Protein AF-A0A358JV56-F1 (afdb_monomer)

Nearest PDB structures (foldseek):
  3f51-assembly1_A  TM=9.151E-01  e=3.936E-04  Corynebacterium glutamicum
  3f52-assembly1_A  TM=8.872E-01  e=3.724E-04  Corynebacterium glutamicum
  2b5a-assembly1_A  TM=8.770E-01  e=6.843E-04  [Bacillus] caldolyticus
  3g5g-assembly5_J  TM=8.509E-01  e=2.068E-03  Enterobacter sp. RFL1396
  1y7y-assembly1_B  TM=9.212E-01  e=8.711E-03  Aeromonas hydrophila

pLDDT: mean 93.33, std 9.75, range [47.75, 98.75]

Solvent-accessible surface area (backbone atoms only — not comparable to full-atom values): 4665 Å² total; per-residue (Å²): 113,79,64,61,58,50,53,54,50,52,52,52,50,42,51,45,33,39,13,49,46,58,41,45,61,39,58,80,64,77,52,53,66,63,57,49,14,57,76,55,72,50,53,53,66,56,49,52,33,22,46,69,49,74,41,82,74,50,71,69,53,42,50,38,50,15,63,73,69,75,55,47,55,69,56,55,51,51,46,20,71,67,79,112

Sequence (84 aa):
MKVIILENFVESKLKKNLSIVLFKYRLENDISRKELASHLNISLNTLTSIENGLSTPSLNTLFKYANYFNTTISIILKRAESDE

Radius of gyration: 13.32 Å; Cα contacts (8 Å, |Δi|>4): 68; chains: 1; bounding box: 35×21×38 Å

Secondary structure (DSSP, 8-state):
-HHHHHHHHHHHHHHHHHHHHHHHHHHTTT--HHHHHHHTTS-HHHHHHHHTTSSPPPHHHHHHHHHHTT--HHHHHHHHHTT-

Structure (mmCIF, N/CA/C/O backbone):
data_AF-A0A358JV56-F1
#
_entry.id   AF-A0A358JV56-F1
#
loop_
_atom_site.group_PDB
_atom_site.id
_atom_site.type_symbol
_atom_site.label_atom_id
_atom_site.label_alt_id
_atom_site.label_comp_id
_atom_site.label_asym_id
_atom_site.label_entity_id
_atom_site.label_seq_id
_atom_site.pdbx_PDB_ins_code
_atom_site.Cartn_x
_atom_site.Cartn_y
_atom_site.Cartn_z
_atom_site.occupancy
_atom_site.B_iso_or_equiv
_atom_site.auth_seq_id
_atom_site.auth_comp_id
_atom_site.auth_asym_id
_atom_site.auth_atom_id
_atom_site.pdbx_PDB_model_num
ATOM 1 N N . MET A 1 1 ? 19.883 -4.451 -26.953 1.00 62.66 1 MET A N 1
ATOM 2 C CA . MET A 1 1 ? 20.198 -3.341 -26.020 1.00 62.66 1 MET A CA 1
ATOM 3 C C . MET A 1 1 ? 19.119 -2.250 -25.991 1.00 62.66 1 MET A C 1
ATOM 5 O O . MET A 1 1 ? 18.688 -1.907 -24.905 1.00 62.66 1 MET A O 1
ATOM 9 N N . LYS A 1 2 ? 18.613 -1.754 -27.138 1.00 65.88 2 LYS A N 1
ATOM 10 C CA . LYS A 1 2 ? 17.555 -0.714 -27.194 1.00 65.88 2 LYS A CA 1
ATOM 11 C C . LYS A 1 2 ? 16.187 -1.140 -26.612 1.00 65.88 2 LYS A C 1
ATOM 13 O O . LYS A 1 2 ? 15.508 -0.312 -26.026 1.00 65.88 2 LYS A O 1
ATOM 18 N N . VAL A 1 3 ? 15.815 -2.421 -26.735 1.00 71.00 3 VAL A N 1
ATOM 19 C CA . VAL A 1 3 ? 14.541 -2.975 -26.217 1.00 71.00 3 VAL A CA 1
ATOM 20 C C . VAL A 1 3 ? 14.538 -3.083 -24.684 1.00 71.00 3 VAL A C 1
ATOM 22 O O . VAL A 1 3 ? 13.631 -2.571 -24.045 1.00 71.00 3 VAL A O 1
ATOM 25 N N . ILE A 1 4 ? 15.614 -3.615 -24.094 1.00 76.62 4 ILE A N 1
ATOM 26 C CA . ILE A 1 4 ? 15.759 -3.802 -22.634 1.00 76.62 4 ILE A CA 1
ATOM 27 C C . ILE A 1 4 ? 15.651 -2.470 -21.867 1.00 76.62 4 ILE A C 1
ATOM 29 O O . ILE A 1 4 ? 15.065 -2.407 -20.793 1.00 76.62 4 ILE A O 1
ATOM 33 N N . ILE A 1 5 ? 16.198 -1.380 -22.421 1.00 81.69 5 ILE A N 1
ATOM 34 C CA . ILE A 1 5 ? 16.115 -0.048 -21.795 1.00 81.69 5 ILE A CA 1
ATOM 35 C C . ILE A 1 5 ? 14.660 0.436 -21.732 1.00 81.69 5 ILE A C 1
ATOM 37 O O . ILE A 1 5 ? 14.249 1.004 -20.723 1.00 81.69 5 ILE A O 1
ATOM 41 N N . LEU A 1 6 ? 13.883 0.200 -22.792 1.00 74.75 6 LEU A N 1
ATOM 42 C CA . LEU A 1 6 ? 12.471 0.577 -22.841 1.00 74.75 6 LEU A CA 1
ATOM 43 C C . LEU A 1 6 ? 11.630 -0.284 -21.893 1.00 74.75 6 LEU A C 1
ATOM 45 O O . LEU A 1 6 ? 10.797 0.265 -21.182 1.00 74.75 6 LEU A O 1
ATOM 49 N N . GLU A 1 7 ? 11.880 -1.592 -21.826 1.00 78.00 7 GLU A N 1
ATOM 50 C CA . GLU A 1 7 ? 11.196 -2.499 -20.891 1.00 78.00 7 GLU A CA 1
ATOM 51 C C . GLU A 1 7 ? 11.426 -2.082 -19.432 1.00 78.00 7 GLU A C 1
ATOM 53 O O . GLU A 1 7 ? 10.466 -1.889 -18.687 1.00 78.00 7 GLU A O 1
ATOM 58 N N . ASN A 1 8 ? 12.680 -1.816 -19.052 1.00 84.81 8 ASN A N 1
ATOM 59 C CA . ASN A 1 8 ? 13.019 -1.332 -17.712 1.00 84.81 8 ASN A CA 1
ATOM 60 C C . ASN A 1 8 ? 12.378 0.029 -17.406 1.00 84.81 8 ASN A C 1
ATOM 62 O O . ASN A 1 8 ? 11.928 0.277 -16.285 1.00 84.81 8 ASN A O 1
ATOM 66 N N . PHE A 1 9 ? 12.324 0.925 -18.397 1.00 85.44 9 PHE A N 1
ATOM 67 C CA . PHE A 1 9 ? 11.661 2.217 -18.249 1.00 85.44 9 PHE A CA 1
ATOM 68 C C . PHE A 1 9 ? 10.157 2.047 -18.002 1.00 85.44 9 PHE A C 1
ATOM 70 O O . PHE A 1 9 ? 9.634 2.619 -17.044 1.00 85.44 9 PHE A O 1
ATOM 77 N N . VAL A 1 10 ? 9.476 1.225 -18.806 1.00 83.88 10 VAL A N 1
ATOM 78 C CA . VAL A 1 10 ? 8.039 0.943 -18.659 1.00 83.88 10 VAL A CA 1
ATOM 79 C C . VAL A 1 10 ? 7.746 0.312 -17.299 1.00 83.88 10 VAL A C 1
ATOM 81 O O . VAL A 1 10 ? 6.851 0.775 -16.594 1.00 83.88 10 VAL A O 1
ATOM 84 N N . GLU A 1 11 ? 8.535 -0.676 -16.877 1.00 85.44 11 GLU A N 1
ATOM 85 C CA . GLU A 1 11 ? 8.368 -1.321 -15.573 1.00 85.44 11 GLU A CA 1
ATOM 86 C C . GLU A 1 11 ? 8.562 -0.328 -14.415 1.00 85.44 11 GLU A C 1
ATOM 88 O O . GLU A 1 11 ? 7.769 -0.297 -13.469 1.00 85.44 11 GLU A O 1
ATOM 93 N N . SER A 1 12 ? 9.585 0.532 -14.499 1.00 88.25 12 SER A N 1
ATOM 94 C CA . SER A 1 12 ? 9.842 1.563 -13.485 1.00 88.25 12 SER A CA 1
ATOM 95 C C . SER A 1 12 ? 8.691 2.570 -13.380 1.00 88.25 12 SER A C 1
ATOM 97 O O . SER A 1 12 ? 8.285 2.940 -12.274 1.00 88.25 12 SER A O 1
ATOM 99 N N . LYS A 1 13 ? 8.114 2.960 -14.525 1.00 90.81 13 LYS A N 1
ATOM 100 C CA . LYS A 1 13 ? 6.974 3.873 -14.600 1.00 90.81 13 LYS A CA 1
ATOM 101 C C . LYS A 1 13 ? 5.725 3.237 -13.991 1.00 90.81 13 LYS A C 1
ATOM 103 O O . LYS A 1 13 ? 5.093 3.853 -13.137 1.00 90.81 13 LYS A O 1
ATOM 108 N N . LEU A 1 14 ? 5.426 1.986 -14.345 1.00 90.81 14 LEU A N 1
ATOM 109 C CA . LEU A 1 14 ? 4.279 1.254 -13.807 1.00 90.81 14 LEU A CA 1
ATOM 110 C C . LEU A 1 14 ? 4.366 1.089 -12.283 1.00 90.81 14 LEU A C 1
ATOM 112 O O . LEU A 1 14 ? 3.391 1.350 -11.582 1.00 90.81 14 LEU A O 1
ATOM 116 N N . LYS A 1 15 ? 5.538 0.713 -11.749 1.00 91.81 15 LYS A N 1
ATOM 117 C CA . LYS A 1 15 ? 5.759 0.596 -10.294 1.00 91.81 15 LYS A CA 1
ATOM 118 C C . LYS A 1 15 ? 5.478 1.911 -9.569 1.00 91.81 15 LYS A C 1
ATOM 120 O O . LYS A 1 15 ? 4.799 1.915 -8.541 1.00 91.81 15 LYS A O 1
ATOM 125 N N . LYS A 1 16 ? 5.967 3.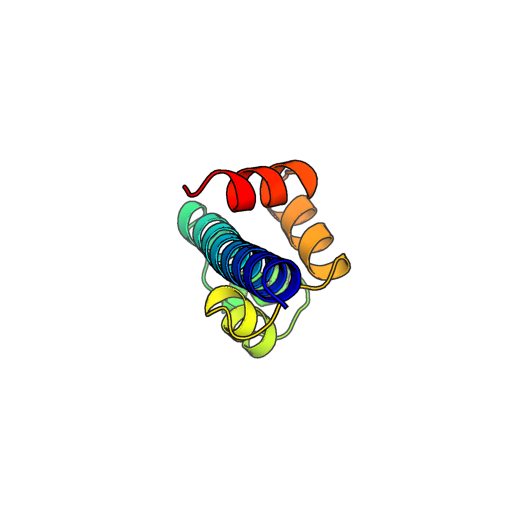025 -10.122 1.00 93.94 16 LYS A N 1
ATOM 126 C CA . LYS A 1 16 ? 5.723 4.364 -9.579 1.00 93.94 16 LYS A CA 1
ATOM 127 C C . 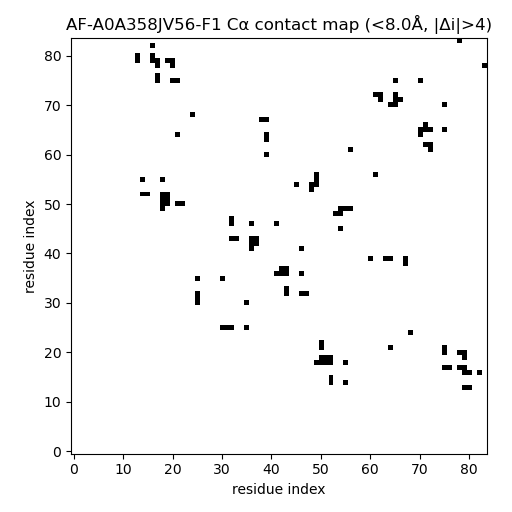LYS A 1 16 ? 4.235 4.715 -9.612 1.00 93.94 16 LYS A C 1
ATOM 129 O O . LYS A 1 16 ? 3.682 5.071 -8.573 1.00 93.94 16 LYS A O 1
ATOM 134 N N . ASN A 1 17 ? 3.570 4.565 -10.753 1.00 95.69 17 ASN A N 1
ATOM 135 C CA . ASN A 1 17 ? 2.145 4.878 -10.872 1.00 95.69 17 ASN A CA 1
ATOM 136 C C . ASN A 1 17 ? 1.294 4.018 -9.925 1.00 95.69 17 ASN A C 1
ATOM 138 O O . ASN A 1 17 ? 0.399 4.533 -9.260 1.00 95.69 17 ASN A O 1
ATOM 142 N N . LEU A 1 18 ? 1.625 2.732 -9.771 1.00 96.62 18 LEU A N 1
ATOM 143 C CA . LEU A 1 18 ? 0.938 1.846 -8.834 1.00 96.62 18 LEU A CA 1
ATOM 144 C C . LEU A 1 18 ? 1.053 2.337 -7.383 1.00 96.62 18 LEU A C 1
ATOM 146 O O . LEU A 1 18 ? 0.048 2.360 -6.676 1.00 96.62 18 LEU A O 1
ATOM 150 N N . SER A 1 19 ? 2.235 2.784 -6.938 1.00 97.31 19 SER A N 1
ATOM 151 C CA . SER A 1 19 ? 2.379 3.366 -5.591 1.00 97.31 19 SER A CA 1
ATOM 152 C C . SER A 1 19 ? 1.513 4.615 -5.382 1.00 97.31 19 SER A C 1
ATOM 154 O O . SER A 1 19 ? 0.887 4.749 -4.330 1.00 97.31 19 SER A O 1
ATOM 156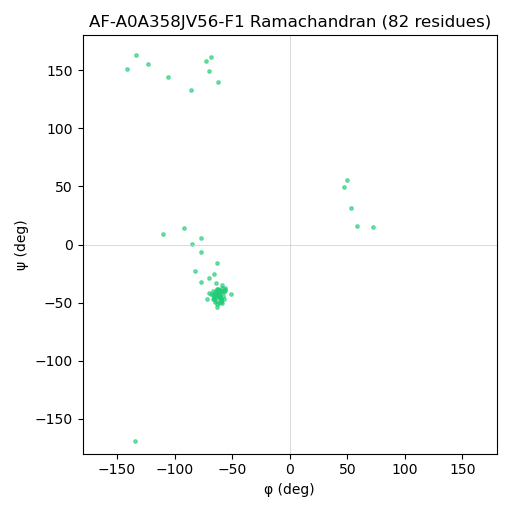 N N . ILE A 1 20 ? 1.407 5.477 -6.401 1.00 97.38 20 ILE A N 1
ATOM 157 C CA . ILE A 1 20 ? 0.577 6.691 -6.368 1.00 97.38 20 ILE A CA 1
ATOM 158 C C . ILE A 1 20 ? -0.907 6.330 -6.279 1.00 97.38 20 ILE A C 1
ATOM 160 O O . ILE A 1 20 ? -1.620 6.891 -5.452 1.00 97.38 20 ILE A O 1
ATOM 164 N N . VAL A 1 21 ? -1.374 5.372 -7.083 1.00 97.69 21 VAL A N 1
ATOM 165 C CA . VAL A 1 21 ? -2.772 4.917 -7.061 1.00 97.69 21 VAL A CA 1
ATOM 166 C C . VAL A 1 21 ? -3.150 4.364 -5.689 1.00 97.69 21 VAL A C 1
ATOM 168 O O . VAL A 1 21 ? -4.179 4.748 -5.139 1.00 97.69 21 VAL A O 1
ATOM 171 N N . LEU A 1 22 ? -2.318 3.499 -5.101 1.00 98.12 22 LEU A N 1
ATOM 172 C CA . LEU A 1 22 ? -2.584 2.936 -3.772 1.00 98.12 22 LEU A CA 1
ATOM 173 C C . LEU A 1 22 ? -2.604 4.015 -2.678 1.00 98.12 22 LEU A C 1
ATOM 175 O O . LEU A 1 22 ? -3.469 3.991 -1.803 1.00 98.12 22 LEU A O 1
ATOM 179 N N . PHE A 1 23 ? -1.704 4.997 -2.769 1.00 98.31 23 PHE A N 1
ATOM 180 C CA . PHE A 1 23 ? -1.703 6.169 -1.896 1.00 98.31 23 PHE A CA 1
ATOM 181 C C . PHE A 1 23 ? -2.983 7.008 -2.042 1.00 98.31 23 PHE A C 1
ATOM 183 O O . PHE A 1 23 ? -3.567 7.406 -1.032 1.00 98.31 23 PHE A O 1
ATOM 190 N N . LYS A 1 24 ? -3.451 7.244 -3.275 1.00 97.56 24 LYS A N 1
ATOM 191 C CA . LYS A 1 24 ? -4.693 7.981 -3.555 1.00 97.56 24 LYS A CA 1
ATOM 192 C C . LYS A 1 24 ? -5.917 7.276 -2.978 1.00 97.56 24 LYS A C 1
ATOM 194 O O . LYS A 1 24 ? -6.678 7.930 -2.281 1.00 97.56 24 LYS A O 1
ATOM 199 N N . TYR A 1 25 ? -6.050 5.956 -3.150 1.00 97.69 25 TYR A N 1
ATOM 200 C CA . TYR A 1 25 ? -7.136 5.184 -2.521 1.00 97.69 25 TYR A CA 1
ATOM 201 C C . TYR A 1 25 ? -7.226 5.448 -1.014 1.00 97.69 25 TYR A C 1
ATOM 203 O O . TYR A 1 25 ? -8.316 5.638 -0.479 1.00 97.69 25 TYR A O 1
ATOM 211 N N . ARG A 1 26 ? -6.078 5.497 -0.326 1.00 98.31 26 ARG A N 1
ATOM 212 C CA . ARG A 1 26 ? -6.038 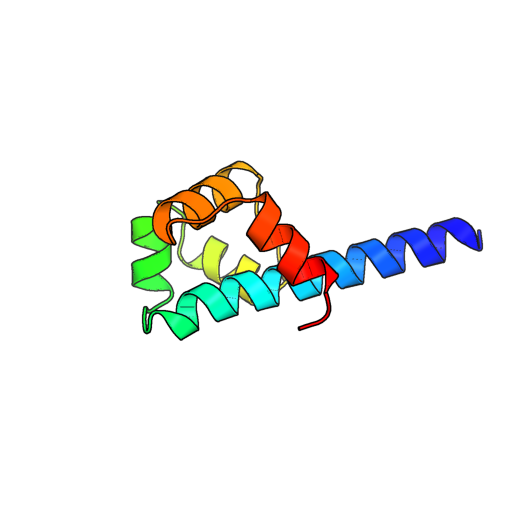5.804 1.104 1.00 98.31 26 ARG A CA 1
ATOM 213 C C . ARG A 1 26 ? -6.490 7.238 1.400 1.00 98.31 26 ARG A C 1
ATOM 215 O O . ARG A 1 26 ? -7.270 7.438 2.325 1.00 98.31 26 ARG A O 1
ATOM 222 N N . LEU A 1 27 ? -5.989 8.221 0.649 1.00 98.00 27 LEU A N 1
ATOM 223 C CA . LEU A 1 27 ? -6.339 9.630 0.859 1.00 98.00 27 LEU A CA 1
ATOM 224 C C . LEU A 1 27 ? -7.805 9.940 0.541 1.00 98.00 27 LEU A C 1
ATOM 226 O O . LEU A 1 27 ? -8.431 10.666 1.295 1.00 98.00 27 LEU A O 1
ATOM 230 N N . GLU A 1 28 ? -8.360 9.364 -0.525 1.00 97.19 28 GLU A N 1
ATOM 231 C CA . GLU A 1 28 ? -9.765 9.537 -0.932 1.00 97.19 28 GLU A CA 1
ATOM 232 C C . GLU A 1 28 ? -10.764 9.009 0.110 1.00 97.19 28 GLU A C 1
ATOM 234 O O . GLU A 1 28 ? -11.946 9.333 0.048 1.00 97.19 28 GLU A O 1
ATOM 239 N N . ASN A 1 29 ? -10.297 8.187 1.054 1.00 97.00 29 ASN A N 1
ATOM 240 C CA . ASN A 1 29 ? -11.097 7.622 2.138 1.00 97.00 29 ASN A CA 1
ATOM 241 C C . ASN A 1 29 ? -10.738 8.215 3.514 1.00 97.00 29 ASN A C 1
ATOM 243 O O . ASN A 1 29 ? -11.181 7.680 4.525 1.00 97.00 29 ASN A O 1
ATOM 247 N N . ASP A 1 30 ? -9.920 9.274 3.569 1.00 97.69 30 ASP A N 1
ATOM 248 C CA . ASP A 1 30 ? -9.556 10.003 4.797 1.00 97.69 30 ASP A CA 1
ATOM 249 C C . ASP A 1 30 ? -8.992 9.134 5.941 1.00 97.69 30 ASP A C 1
ATOM 251 O O . ASP A 1 30 ? -9.140 9.440 7.124 1.00 97.69 30 ASP A O 1
ATOM 255 N N . ILE A 1 31 ? -8.289 8.051 5.599 1.00 97.81 31 ILE A N 1
ATOM 256 C CA . ILE A 1 31 ? -7.708 7.114 6.571 1.00 97.81 31 ILE A CA 1
ATOM 257 C C . ILE A 1 31 ? -6.188 7.266 6.695 1.00 97.81 31 ILE A C 1
ATOM 259 O O . ILE A 1 31 ? -5.438 7.495 5.734 1.00 97.81 31 ILE A O 1
ATOM 263 N N . SER A 1 32 ? -5.683 7.085 7.912 1.00 98.56 32 SER A N 1
ATOM 264 C CA . SER A 1 32 ? -4.249 7.088 8.185 1.00 98.56 32 SER A CA 1
ATOM 265 C C . SER A 1 32 ? -3.574 5.811 7.671 1.00 98.56 32 SER A C 1
ATOM 267 O O . SER A 1 32 ? -4.183 4.749 7.532 1.00 98.56 32 SER A O 1
ATOM 269 N N . ARG A 1 33 ? -2.254 5.868 7.444 1.00 98.50 33 ARG A N 1
ATOM 270 C CA . ARG A 1 33 ? -1.470 4.661 7.118 1.00 98.50 33 ARG A CA 1
ATOM 271 C C . ARG A 1 33 ? -1.566 3.601 8.216 1.00 98.50 33 ARG A C 1
ATOM 273 O O . ARG A 1 33 ? -1.565 2.412 7.925 1.00 98.50 33 ARG A O 1
ATOM 280 N N . LYS A 1 34 ? -1.644 4.010 9.484 1.00 98.69 34 LYS A N 1
ATOM 281 C CA . LYS A 1 34 ? -1.737 3.071 10.609 1.00 98.69 34 LYS A CA 1
ATOM 282 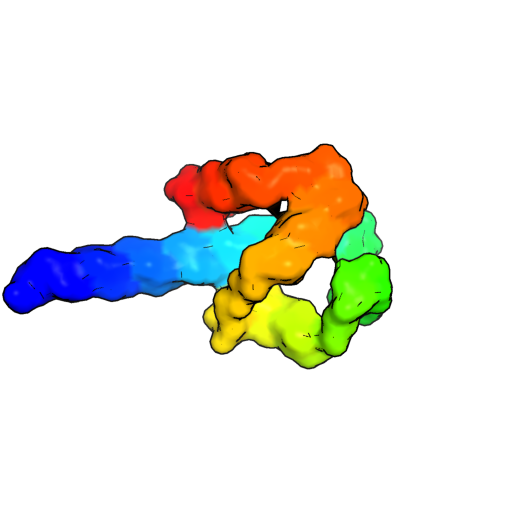C C . LYS A 1 34 ? -3.051 2.289 10.570 1.00 98.69 34 LYS A C 1
ATOM 284 O O . LYS A 1 34 ? -3.026 1.073 10.741 1.00 98.69 34 LYS A O 1
ATOM 289 N N . GLU A 1 35 ? -4.163 2.970 10.303 1.00 98.69 35 GLU A N 1
ATOM 290 C CA . GLU A 1 35 ? -5.479 2.338 10.156 1.00 98.69 35 GLU A CA 1
ATOM 291 C C . GLU A 1 35 ? -5.512 1.412 8.945 1.00 98.69 35 GLU A C 1
ATOM 293 O O . GLU A 1 35 ? -5.850 0.237 9.089 1.00 98.69 35 GLU A O 1
ATOM 298 N N . LEU A 1 36 ? -5.070 1.887 7.775 1.00 98.75 36 LEU A N 1
ATOM 299 C CA . LEU A 1 36 ? -5.065 1.055 6.574 1.00 98.75 36 LEU A CA 1
ATOM 300 C C . LEU A 1 36 ? -4.171 -0.180 6.744 1.00 98.75 36 LEU A C 1
ATOM 302 O O . LEU A 1 36 ? -4.582 -1.285 6.407 1.00 98.75 36 LEU A O 1
ATOM 306 N N . ALA A 1 37 ? -2.969 -0.033 7.309 1.00 98.75 37 ALA A N 1
ATOM 307 C CA . ALA A 1 37 ? -2.073 -1.165 7.548 1.00 98.75 37 ALA A CA 1
ATOM 308 C C . ALA A 1 37 ? -2.723 -2.229 8.451 1.00 98.75 37 ALA A C 1
ATOM 310 O O . ALA A 1 37 ? -2.611 -3.423 8.167 1.00 98.75 37 ALA A O 1
ATOM 311 N N . SER A 1 38 ? -3.455 -1.791 9.482 1.00 98.62 38 SER A N 1
ATOM 312 C CA . SER A 1 38 ? -4.241 -2.666 10.357 1.00 98.62 38 SER A CA 1
ATOM 313 C C . SER A 1 38 ? -5.332 -3.412 9.579 1.00 98.62 38 SER A C 1
ATOM 315 O O . SER A 1 38 ? -5.387 -4.639 9.623 1.00 98.62 38 SER A O 1
ATOM 317 N N . HIS A 1 39 ? -6.142 -2.701 8.785 1.00 98.50 39 HIS A N 1
ATOM 318 C CA . HIS A 1 39 ? -7.214 -3.304 7.983 1.00 98.50 39 HIS A CA 1
ATOM 319 C C . HIS A 1 39 ? -6.704 -4.282 6.923 1.00 98.50 39 HIS A C 1
ATOM 321 O O . HIS A 1 39 ? -7.290 -5.343 6.714 1.00 98.50 39 HIS A O 1
ATOM 327 N N . LEU A 1 40 ? -5.587 -3.956 6.274 1.00 98.44 40 LEU A N 1
ATOM 328 C CA . LEU A 1 40 ? -4.946 -4.834 5.301 1.00 98.44 40 LEU A CA 1
ATOM 329 C C . LEU A 1 40 ? -4.159 -5.970 5.971 1.00 98.44 40 LEU A C 1
ATOM 331 O O . LEU A 1 40 ? -3.655 -6.852 5.274 1.00 98.44 40 LEU A O 1
ATOM 335 N N . ASN A 1 41 ? -4.017 -5.979 7.299 1.00 98.31 41 ASN A N 1
ATOM 336 C CA . ASN A 1 41 ? -3.179 -6.922 8.036 1.00 98.31 41 ASN A CA 1
ATOM 337 C C . ASN A 1 41 ? -1.757 -7.009 7.437 1.00 98.31 41 ASN A C 1
ATOM 339 O O . ASN A 1 41 ? -1.310 -8.064 6.971 1.00 98.31 41 ASN A O 1
ATOM 343 N N . ILE A 1 42 ? -1.093 -5.855 7.337 1.00 98.31 42 ILE A N 1
ATOM 344 C CA . ILE A 1 42 ? 0.317 -5.699 6.950 1.00 98.31 42 ILE A CA 1
ATOM 345 C C . ILE A 1 42 ? 1.003 -4.734 7.921 1.00 98.31 42 ILE A C 1
ATOM 347 O O . ILE A 1 42 ? 0.347 -3.978 8.632 1.00 98.31 42 ILE A O 1
ATOM 351 N N . SER A 1 43 ? 2.336 -4.722 7.953 1.00 98.50 43 SER A N 1
ATOM 352 C CA . SER A 1 43 ? 3.039 -3.763 8.810 1.00 98.50 43 SER A CA 1
ATOM 353 C C . SER A 1 43 ? 2.892 -2.325 8.287 1.00 98.50 43 SER A C 1
ATOM 355 O O . SER A 1 43 ? 2.848 -2.091 7.075 1.00 98.50 43 SER A O 1
ATOM 357 N N . LEU A 1 44 ? 2.895 -1.343 9.197 1.00 98.69 44 LEU A N 1
ATOM 358 C CA . LEU A 1 44 ? 2.935 0.082 8.840 1.00 98.69 44 LEU A CA 1
ATOM 359 C C . LEU A 1 44 ? 4.148 0.413 7.953 1.00 98.69 44 LEU A C 1
ATOM 361 O O . LEU A 1 44 ? 4.031 1.202 7.014 1.00 98.69 44 LEU A O 1
ATOM 365 N N . ASN A 1 45 ? 5.296 -0.217 8.217 1.00 98.56 45 ASN A N 1
ATOM 366 C CA . ASN A 1 45 ? 6.508 -0.042 7.417 1.00 98.56 45 ASN A CA 1
ATOM 367 C C . ASN A 1 45 ? 6.313 -0.554 5.988 1.00 98.56 45 ASN A C 1
ATOM 369 O O . ASN A 1 45 ? 6.699 0.125 5.041 1.00 98.56 45 ASN A O 1
ATOM 373 N N . THR A 1 46 ? 5.670 -1.715 5.823 1.00 98.50 46 THR A N 1
ATOM 374 C CA . THR A 1 46 ? 5.331 -2.275 4.508 1.00 98.50 46 THR A CA 1
ATOM 375 C C . THR A 1 46 ? 4.431 -1.319 3.735 1.00 98.50 46 THR A C 1
ATOM 377 O O . THR A 1 46 ? 4.746 -0.982 2.599 1.00 98.50 46 THR A O 1
ATOM 380 N N . LEU A 1 47 ? 3.353 -0.829 4.355 1.00 98.62 47 LEU A N 1
ATOM 381 C CA . LEU A 1 47 ? 2.453 0.122 3.702 1.00 98.62 47 LEU A CA 1
ATOM 382 C C . LEU A 1 47 ? 3.175 1.421 3.314 1.00 98.62 47 LEU A C 1
ATOM 384 O O . LEU A 1 47 ? 3.031 1.898 2.193 1.00 98.62 47 LEU A O 1
ATOM 388 N N . THR A 1 48 ? 3.985 1.970 4.221 1.00 98.44 48 THR A N 1
ATOM 389 C CA . THR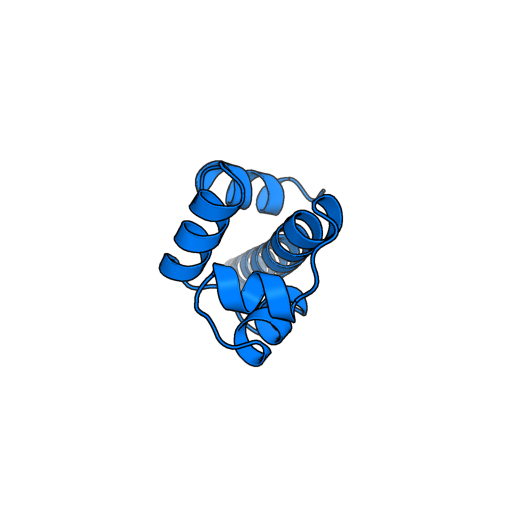 A 1 48 ? 4.748 3.204 3.980 1.00 98.44 48 THR A CA 1
ATOM 390 C C . THR A 1 48 ? 5.751 3.029 2.840 1.00 98.44 48 THR A C 1
ATOM 392 O O . THR A 1 48 ? 5.864 3.897 1.981 1.00 98.44 48 THR A O 1
ATOM 395 N N . SER A 1 49 ? 6.455 1.896 2.801 1.00 98.44 49 SER A N 1
ATOM 396 C CA . SER A 1 49 ? 7.387 1.556 1.724 1.00 98.44 49 SER A CA 1
ATOM 397 C C . SER A 1 49 ? 6.676 1.452 0.369 1.00 98.44 49 SER A C 1
ATOM 399 O O . SER A 1 49 ? 7.179 1.990 -0.615 1.00 98.44 49 SER A O 1
ATOM 401 N N . ILE A 1 50 ? 5.492 0.831 0.330 1.00 98.31 50 ILE A N 1
ATOM 402 C CA . ILE A 1 50 ? 4.666 0.724 -0.880 1.00 98.31 50 ILE A CA 1
ATOM 403 C C . ILE A 1 50 ? 4.214 2.104 -1.360 1.00 98.31 50 ILE A C 1
ATOM 405 O O . ILE A 1 50 ? 4.451 2.448 -2.512 1.00 98.31 50 ILE A O 1
ATOM 409 N N . GLU A 1 51 ? 3.592 2.909 -0.495 1.00 97.81 51 GLU A N 1
ATOM 410 C CA . GLU A 1 51 ? 3.060 4.224 -0.884 1.00 97.81 51 GLU A CA 1
ATOM 411 C C . GLU A 1 51 ? 4.154 5.225 -1.277 1.00 97.81 51 GLU A C 1
ATOM 413 O O . GLU A 1 51 ? 3.899 6.134 -2.059 1.00 97.81 51 GLU A O 1
ATOM 418 N N . ASN A 1 52 ? 5.378 5.056 -0.769 1.00 96.44 52 ASN A N 1
ATOM 419 C CA . ASN A 1 52 ? 6.531 5.866 -1.165 1.00 96.44 52 ASN A CA 1
ATOM 420 C C . ASN A 1 52 ? 7.240 5.335 -2.430 1.00 96.44 52 ASN A C 1
ATOM 422 O O . ASN A 1 52 ? 8.262 5.889 -2.829 1.00 96.44 52 ASN A O 1
ATOM 426 N N . GLY A 1 53 ? 6.758 4.241 -3.032 1.00 95.88 53 GLY A N 1
ATOM 427 C CA . GLY A 1 53 ? 7.360 3.628 -4.222 1.00 95.88 53 GLY A CA 1
ATOM 428 C C . GLY A 1 53 ? 8.685 2.899 -3.968 1.00 95.88 53 GLY A C 1
ATOM 429 O O . GLY A 1 53 ? 9.405 2.589 -4.913 1.00 95.88 53 GLY A O 1
ATOM 430 N N . LEU A 1 54 ? 9.021 2.616 -2.705 1.00 95.88 54 LEU A N 1
ATOM 431 C CA . LEU A 1 54 ? 10.253 1.921 -2.308 1.00 95.88 54 LEU A CA 1
ATOM 432 C C . LEU A 1 54 ? 10.135 0.397 -2.438 1.00 95.88 54 LEU A C 1
ATOM 434 O O . LEU A 1 54 ? 11.146 -0.295 -2.534 1.00 95.88 54 LEU A O 1
ATOM 438 N N . SER A 1 55 ? 8.914 -0.137 -2.426 1.00 95.38 55 SER A N 1
ATOM 439 C CA . SER A 1 55 ? 8.649 -1.553 -2.679 1.00 95.38 55 SER A CA 1
ATOM 440 C C . SER A 1 55 ? 7.386 -1.748 -3.506 1.00 95.38 55 SER A C 1
ATOM 442 O O . SER A 1 55 ? 6.450 -0.951 -3.467 1.00 95.38 55 SER A O 1
ATOM 444 N N . THR A 1 56 ? 7.360 -2.830 -4.280 1.00 95.19 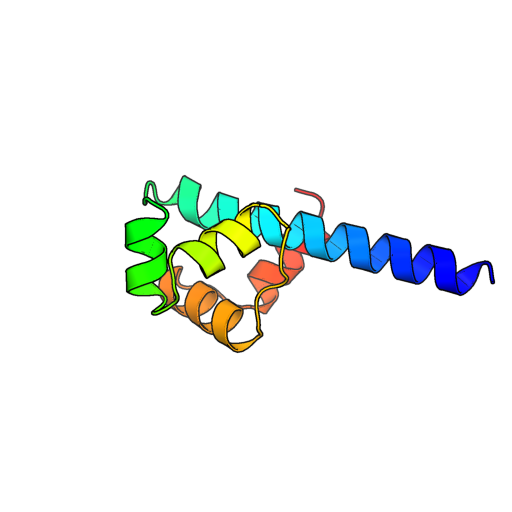56 THR A N 1
ATOM 445 C CA . THR A 1 56 ? 6.185 -3.222 -5.061 1.00 95.19 56 THR A CA 1
ATOM 446 C C . THR A 1 56 ? 5.242 -4.051 -4.181 1.00 95.19 56 THR A C 1
ATOM 448 O O . THR A 1 56 ? 5.703 -4.978 -3.508 1.00 95.19 56 THR A O 1
ATOM 451 N N . PRO A 1 57 ? 3.929 -3.761 -4.163 1.00 96.94 57 PRO A N 1
ATOM 452 C CA . PRO A 1 57 ? 2.963 -4.581 -3.441 1.00 96.94 57 PRO A CA 1
ATOM 453 C C . PRO A 1 57 ? 2.921 -6.001 -4.020 1.00 96.94 57 PRO A C 1
ATOM 455 O O . PRO A 1 57 ? 2.943 -6.197 -5.233 1.00 96.94 57 PRO A O 1
ATOM 458 N N . SER A 1 58 ? 2.812 -7.004 -3.147 1.00 97.19 58 SER A N 1
ATOM 459 C CA . SER A 1 58 ? 2.530 -8.376 -3.581 1.00 97.19 58 SER A CA 1
ATOM 460 C C . SER A 1 58 ? 1.111 -8.495 -4.144 1.00 97.19 58 SER A C 1
ATOM 462 O O . SER A 1 58 ? 0.232 -7.697 -3.805 1.00 97.19 58 SER A O 1
ATOM 464 N N . LEU A 1 59 ? 0.843 -9.553 -4.914 1.00 97.50 59 LEU A N 1
ATOM 465 C CA . LEU A 1 59 ? -0.513 -9.858 -5.377 1.00 97.50 59 LEU A CA 1
ATOM 466 C C . LEU A 1 59 ? -1.506 -10.002 -4.207 1.00 97.50 59 LEU A C 1
ATOM 468 O O . LEU A 1 59 ? -2.619 -9.490 -4.272 1.00 97.50 59 LEU A O 1
ATOM 472 N N . ASN A 1 60 ? -1.086 -10.622 -3.099 1.00 98.19 60 ASN A N 1
ATOM 473 C CA . ASN A 1 60 ? -1.900 -10.729 -1.885 1.00 98.19 60 ASN A CA 1
ATOM 474 C C . ASN A 1 60 ? -2.228 -9.34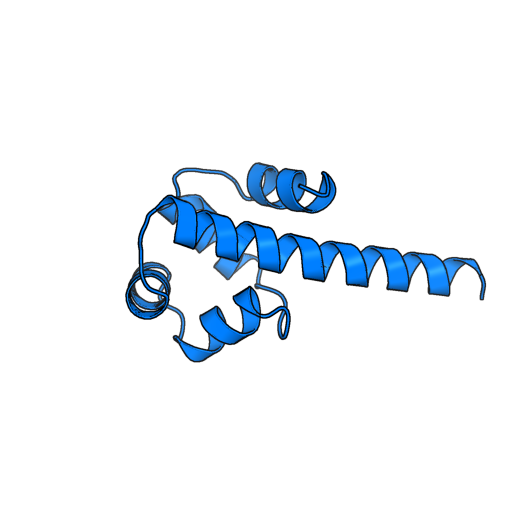9 -1.287 1.00 98.19 60 ASN A C 1
ATOM 476 O O . ASN A 1 60 ? -3.354 -9.097 -0.867 1.00 98.19 60 ASN A O 1
ATOM 480 N N . THR A 1 61 ? -1.260 -8.428 -1.275 1.00 98.31 61 THR A N 1
ATOM 481 C CA . THR A 1 61 ? -1.494 -7.042 -0.845 1.00 98.31 61 THR A CA 1
ATOM 482 C C . THR A 1 61 ? -2.504 -6.352 -1.760 1.00 98.31 61 THR A C 1
ATOM 484 O O . THR A 1 61 ? -3.415 -5.702 -1.258 1.00 98.31 61 THR A O 1
ATOM 487 N N . LEU A 1 62 ? -2.404 -6.538 -3.079 1.00 98.31 62 LEU A N 1
ATOM 488 C CA . LEU A 1 62 ? -3.374 -5.990 -4.033 1.00 98.31 62 LEU A CA 1
ATOM 489 C C . LEU A 1 62 ? -4.786 -6.560 -3.823 1.00 98.31 62 LEU A C 1
ATOM 491 O O . LEU A 1 62 ? -5.745 -5.798 -3.876 1.00 98.31 62 LEU A O 1
ATOM 495 N N . PHE A 1 63 ? -4.929 -7.853 -3.508 1.00 98.50 63 PHE A N 1
ATOM 496 C CA . PHE A 1 63 ? -6.227 -8.435 -3.131 1.00 98.50 63 PHE A CA 1
ATOM 497 C C . PHE A 1 63 ? -6.800 -7.798 -1.866 1.00 98.50 63 PHE A C 1
ATOM 499 O O . PHE A 1 63 ? -7.985 -7.484 -1.818 1.00 98.50 63 PHE A O 1
ATOM 506 N N . LYS A 1 64 ? -5.964 -7.564 -0.851 1.00 98.62 64 LYS A N 1
ATOM 507 C CA . LYS A 1 64 ? -6.387 -6.889 0.384 1.00 98.62 64 LYS A CA 1
ATOM 508 C C . LYS A 1 64 ? -6.882 -5.469 0.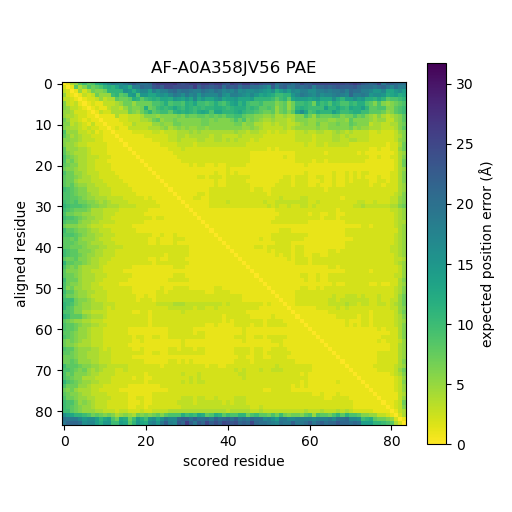102 1.00 98.62 64 LYS A C 1
ATOM 510 O O . LYS A 1 64 ? -7.932 -5.095 0.612 1.00 98.62 64 LYS A O 1
ATOM 515 N N . TYR A 1 65 ? -6.173 -4.715 -0.742 1.00 98.50 65 TYR A N 1
ATOM 516 C CA . TYR A 1 65 ? -6.620 -3.399 -1.213 1.00 98.50 65 TYR A CA 1
ATOM 517 C C . TYR A 1 65 ? -7.961 -3.487 -1.944 1.00 98.50 65 TYR A C 1
ATOM 519 O O . TYR A 1 65 ? -8.888 -2.755 -1.610 1.00 98.50 65 TYR A O 1
ATOM 527 N N . ALA A 1 66 ? -8.068 -4.399 -2.913 1.00 98.50 66 ALA A N 1
ATOM 528 C CA . ALA A 1 66 ? -9.279 -4.591 -3.699 1.00 98.50 66 ALA A CA 1
ATOM 529 C C . ALA A 1 66 ? -10.491 -4.893 -2.804 1.00 98.50 66 ALA A C 1
ATOM 531 O O . ALA A 1 66 ? -11.523 -4.241 -2.929 1.00 98.50 66 ALA A O 1
ATOM 532 N N . ASN A 1 67 ? -10.333 -5.805 -1.845 1.00 98.44 67 ASN A N 1
ATOM 533 C CA . ASN A 1 67 ? -11.387 -6.160 -0.901 1.00 98.44 67 ASN A CA 1
ATOM 534 C C . ASN A 1 67 ? -11.760 -4.989 0.020 1.00 98.44 67 ASN A C 1
ATOM 536 O O . ASN A 1 67 ? -12.942 -4.727 0.215 1.00 98.44 67 ASN A O 1
ATOM 540 N N . TYR A 1 68 ? -10.772 -4.280 0.575 1.00 98.50 68 TYR A N 1
ATOM 541 C CA . TYR A 1 68 ? -11.018 -3.178 1.508 1.00 98.50 68 TYR A CA 1
ATOM 542 C C . TYR A 1 68 ? -11.737 -1.994 0.844 1.00 98.50 68 TYR A C 1
ATOM 544 O O . TYR A 1 68 ? -12.684 -1.457 1.409 1.00 98.50 68 TYR A O 1
ATOM 552 N N . PHE A 1 69 ? -11.336 -1.624 -0.376 1.00 97.94 69 PHE A N 1
ATOM 553 C CA . PHE A 1 69 ? -11.927 -0.508 -1.127 1.00 97.94 69 PHE A CA 1
ATOM 554 C C . PHE A 1 69 ? -13.074 -0.929 -2.059 1.00 97.94 69 PHE A C 1
ATOM 556 O O . PHE A 1 69 ? -13.449 -0.165 -2.948 1.00 97.94 69 PHE A O 1
ATOM 563 N N . ASN A 1 70 ? -13.612 -2.143 -1.889 1.00 97.88 70 ASN A N 1
ATOM 564 C CA . ASN A 1 70 ? -14.705 -2.693 -2.695 1.00 97.88 70 ASN A CA 1
ATOM 565 C C . ASN A 1 70 ? -14.488 -2.514 -4.216 1.00 97.88 70 ASN A C 1
ATOM 567 O O . ASN A 1 70 ? -15.334 -1.999 -4.949 1.00 97.88 70 ASN A O 1
ATOM 571 N N . THR A 1 71 ? -13.303 -2.897 -4.687 1.00 96.94 71 THR A N 1
ATOM 572 C CA . THR A 1 71 ? -12.873 -2.785 -6.084 1.00 96.94 71 THR A CA 1
ATOM 573 C C . THR A 1 71 ? -12.207 -4.082 -6.554 1.00 96.94 71 THR A C 1
ATOM 575 O O . THR A 1 71 ? -12.282 -5.113 -5.893 1.00 96.94 71 THR A O 1
ATOM 578 N N . THR A 1 72 ? -11.560 -4.065 -7.720 1.00 98.12 72 THR A N 1
ATOM 579 C CA . THR A 1 72 ? -10.812 -5.214 -8.249 1.00 98.12 72 THR A CA 1
ATOM 580 C C . THR A 1 72 ? -9.363 -4.841 -8.528 1.00 98.12 72 THR A C 1
ATOM 582 O O . THR A 1 72 ? -9.049 -3.686 -8.818 1.00 98.12 72 THR A O 1
ATOM 585 N N . ILE A 1 73 ? -8.470 -5.835 -8.508 1.00 97.56 73 ILE A N 1
ATOM 586 C CA . ILE A 1 73 ? -7.064 -5.638 -8.893 1.00 97.56 73 ILE A CA 1
ATOM 587 C C . ILE A 1 73 ? -6.970 -5.068 -10.312 1.00 97.56 73 ILE A C 1
ATOM 589 O O . ILE A 1 73 ? -6.175 -4.167 -10.555 1.00 97.56 73 ILE A O 1
ATOM 593 N N . SER A 1 74 ? -7.819 -5.531 -11.232 1.00 97.25 74 SER A N 1
ATOM 594 C CA . SER A 1 74 ? -7.867 -5.032 -12.609 1.00 97.25 74 SER A CA 1
ATOM 595 C C . SER A 1 74 ? -8.144 -3.529 -12.680 1.00 97.25 74 SER A C 1
ATOM 597 O O . SER A 1 74 ? -7.517 -2.838 -13.476 1.00 97.25 74 SER A O 1
ATOM 599 N N . ILE A 1 75 ? -9.033 -3.000 -11.831 1.00 97.00 75 ILE A N 1
ATOM 600 C CA . ILE A 1 75 ? -9.303 -1.555 -11.760 1.00 97.00 75 ILE A CA 1
ATOM 601 C C . ILE A 1 75 ? -8.089 -0.803 -11.203 1.00 97.00 75 ILE A C 1
ATOM 603 O O . ILE A 1 75 ? -7.716 0.231 -11.756 1.00 97.00 75 ILE A O 1
ATOM 607 N N . ILE A 1 76 ? -7.444 -1.329 -10.156 1.00 97.00 76 ILE A N 1
ATOM 608 C CA . ILE A 1 76 ? -6.231 -0.733 -9.571 1.00 97.00 76 ILE A CA 1
ATOM 609 C C . ILE A 1 76 ? -5.112 -0.644 -10.621 1.00 97.00 76 ILE A C 1
ATOM 611 O O . ILE A 1 76 ? -4.500 0.410 -10.781 1.00 97.00 76 ILE A O 1
ATOM 615 N N . LEU A 1 77 ? -4.866 -1.729 -11.362 1.00 95.56 77 LEU A N 1
ATOM 616 C CA . LEU A 1 77 ? -3.833 -1.774 -12.399 1.00 95.56 77 LEU A CA 1
ATOM 617 C C . LEU A 1 77 ? -4.164 -0.857 -13.575 1.00 95.56 77 LEU A C 1
ATOM 619 O O . LEU A 1 77 ? -3.305 -0.092 -13.999 1.00 95.56 77 LEU A O 1
ATOM 623 N N . LYS A 1 78 ? -5.422 -0.846 -14.031 1.00 95.56 78 LYS A N 1
ATOM 624 C CA . LYS A 1 78 ? -5.871 0.069 -15.085 1.00 95.56 78 LYS A CA 1
ATOM 625 C C . LYS A 1 78 ? -5.625 1.533 -14.705 1.00 95.56 78 LYS A C 1
ATOM 627 O O . LYS A 1 78 ? -5.175 2.306 -15.538 1.00 95.56 78 LYS A O 1
ATOM 632 N N . ARG A 1 79 ? -5.874 1.919 -13.448 1.00 94.88 79 ARG A N 1
ATOM 633 C CA . ARG A 1 79 ? -5.553 3.272 -12.954 1.00 94.88 79 ARG A CA 1
ATOM 634 C C . ARG A 1 79 ? -4.047 3.555 -12.990 1.00 94.88 79 ARG A C 1
ATOM 636 O O . ARG A 1 79 ? -3.654 4.657 -13.344 1.00 94.88 79 ARG A O 1
ATOM 643 N N . ALA A 1 80 ? -3.210 2.569 -12.664 1.00 94.69 80 ALA A N 1
ATOM 644 C CA . ALA A 1 80 ? -1.754 2.720 -12.707 1.00 94.69 80 ALA A CA 1
ATOM 645 C C . ALA A 1 80 ? -1.204 2.833 -14.144 1.00 94.69 80 ALA A C 1
ATOM 647 O O . ALA A 1 80 ? -0.178 3.476 -14.367 1.00 94.69 80 ALA A O 1
ATOM 648 N N . GLU A 1 81 ? -1.878 2.233 -15.124 1.00 91.75 81 GLU A N 1
ATOM 649 C CA . GLU A 1 81 ? -1.523 2.332 -16.544 1.00 91.75 81 GLU A CA 1
ATOM 650 C C . GLU A 1 81 ? -1.933 3.675 -17.173 1.00 91.75 81 GLU A C 1
ATOM 652 O O . GLU A 1 81 ? -1.228 4.167 -18.051 1.00 91.75 81 GLU A O 1
ATOM 657 N N . SER A 1 82 ? -3.033 4.284 -16.714 1.00 84.38 82 SER A N 1
ATOM 658 C CA . SER A 1 82 ? -3.631 5.489 -17.316 1.00 84.38 82 SER A CA 1
ATOM 659 C C . SER A 1 82 ? -2.926 6.825 -17.011 1.00 84.38 82 SER A C 1
ATOM 661 O O . SER A 1 82 ? -3.431 7.861 -17.427 1.00 84.38 82 SER A O 1
ATOM 663 N N . ASP A 1 83 ? -1.776 6.833 -16.328 1.00 61.03 83 ASP A N 1
ATOM 664 C CA . ASP A 1 83 ? -1.009 8.049 -15.971 1.00 61.03 83 ASP A CA 1
ATOM 665 C C . ASP A 1 83 ? -1.760 9.116 -15.127 1.00 61.03 83 ASP A C 1
ATOM 667 O O . ASP A 1 83 ? -1.276 10.244 -15.015 1.00 61.03 83 ASP A O 1
ATOM 671 N N . GLU A 1 84 ? -2.895 8.785 -14.493 1.00 47.75 84 GLU A N 1
ATOM 672 C CA . GLU A 1 84 ? -3.654 9.716 -13.625 1.00 47.75 84 GLU A CA 1
ATOM 673 C C . GLU A 1 84 ? -3.090 9.880 -12.205 1.00 47.75 84 GLU A C 1
ATOM 675 O O . GLU A 1 84 ? -2.940 8.898 -11.435 1.00 47.75 84 GLU A O 1
#

Mean predicted aligned error: 3.77 Å

Foldseek 3Di:
DVVVVVVVVVVLQLLLLLLCLLVVLCVVVVHDLVVLCVQLVHDSVVNVCSNVSVDGDDPSSLVSSCVVSVHHSVVSSVSSVVSD